Protein AF-H9MDZ6-F1 (afdb_monomer_lite)

Sequence (134 aa):
VGDDRIVKVTGIKNMGRTNTVLVRGSNQLVLDEAERSLHDALCVVRCLVNKRFLIAGGGAPEIEMSRQLGLWAKTLQGMESYCIRAFAEALEVIPYTLAENAGLNPIAIVTELRNRHANGEINTGINVRKGQIT

Foldseek 3Di:
DPVDDDDDDDDDPCPDPDDDDDDDDPDPVVVVVVVVVVVVVVVVVVVCVVPVDDAADALLQLLLLLVVLLVVLVVDDDPSSVVSNVVSVVSLVVNLVSLVVLVHDSVVQSVVSNVCVVVVVSRWHQDSVVSHID

Secondary structure (DSSP, 8-state):
-TTS--------TT-TT--------SSHHHHHHHHHHHHHHHHHHHHHHH-------TTHHHHHHHHHHHHHHHH--THHHHHHHHHHHHHTHHHHHHHHHTTS-HHHHHHHHHHHHHTT-TT--EETTTTEE-

Organism: Pinus radiata (NCBI:txid3347)

pLDDT: mean 91.96, std 6.01, range [53.91, 97.25]

Radius of gyration: 22.58 Å; chains: 1; bounding box: 48×37×65 Å

Structure (mmCIF, N/CA/C/O backbone):
data_AF-H9MDZ6-F1
#
_entry.id   AF-H9MDZ6-F1
#
loop_
_atom_site.group_PDB
_atom_site.id
_atom_site.type_symbol
_atom_site.label_atom_id
_atom_site.label_alt_id
_atom_site.label_comp_id
_atom_site.label_asym_id
_atom_site.label_entity_id
_atom_site.label_seq_id
_atom_site.pdbx_PDB_ins_code
_atom_site.Cartn_x
_atom_site.Cartn_y
_atom_site.Cartn_z
_atom_site.occupancy
_atom_site.B_iso_or_equiv
_atom_site.auth_seq_id
_atom_site.auth_comp_id
_atom_site.auth_asym_id
_atom_site.auth_atom_id
_atom_site.pdbx_PDB_model_num
ATOM 1 N N . VAL A 1 1 ? 23.048 0.906 -31.286 1.00 53.91 1 VAL A N 1
ATOM 2 C CA . VAL A 1 1 ? 22.193 1.856 -30.534 1.00 53.91 1 VAL A CA 1
ATOM 3 C C . VAL A 1 1 ? 23.097 2.442 -29.479 1.00 53.91 1 VAL A C 1
ATOM 5 O O . VAL A 1 1 ? 23.506 1.700 -28.603 1.00 53.91 1 VAL A O 1
ATOM 8 N N . GLY A 1 2 ? 23.498 3.705 -29.637 1.00 74.62 2 GLY A N 1
ATOM 9 C CA . GLY A 1 2 ? 24.843 4.093 -29.189 1.00 74.62 2 GLY A CA 1
ATOM 10 C C . GLY A 1 2 ? 25.903 3.345 -30.011 1.00 74.62 2 GLY A C 1
ATOM 11 O O . GLY A 1 2 ? 25.585 2.908 -31.126 1.00 74.62 2 GLY A O 1
ATOM 12 N N . ASP A 1 3 ? 27.088 3.134 -29.436 1.00 78.88 3 ASP A N 1
ATOM 13 C CA . ASP A 1 3 ? 28.208 2.416 -30.073 1.00 78.88 3 ASP A CA 1
ATOM 14 C C . ASP A 1 3 ? 28.017 0.886 -30.140 1.00 78.88 3 ASP A C 1
ATOM 16 O O . ASP A 1 3 ? 28.650 0.213 -30.954 1.00 78.88 3 ASP A O 1
ATOM 20 N N . ASP A 1 4 ? 27.083 0.323 -29.365 1.00 81.81 4 ASP A N 1
ATOM 21 C CA . ASP A 1 4 ? 26.841 -1.122 -29.339 1.00 81.81 4 ASP A CA 1
ATOM 22 C C . ASP A 1 4 ? 25.899 -1.607 -30.446 1.00 81.81 4 ASP A C 1
ATOM 24 O O . ASP A 1 4 ? 24.864 -1.001 -30.770 1.00 81.81 4 ASP A O 1
ATOM 28 N N . ARG A 1 5 ? 26.221 -2.773 -31.013 1.00 86.69 5 ARG A N 1
ATOM 29 C CA . ARG A 1 5 ? 25.394 -3.439 -32.026 1.00 86.69 5 ARG A CA 1
ATOM 30 C C . ARG A 1 5 ? 24.300 -4.267 -31.361 1.00 86.69 5 ARG A C 1
ATOM 32 O O . ARG A 1 5 ? 24.578 -5.192 -30.610 1.00 86.69 5 ARG A O 1
ATOM 39 N N . ILE A 1 6 ? 23.048 -3.968 -31.706 1.00 88.44 6 ILE A N 1
ATOM 40 C CA . ILE A 1 6 ? 21.871 -4.716 -31.251 1.00 88.44 6 ILE A CA 1
ATOM 41 C C . ILE A 1 6 ? 21.271 -5.443 -32.451 1.00 88.44 6 ILE A C 1
ATOM 43 O O . ILE A 1 6 ? 20.932 -4.809 -33.451 1.00 88.44 6 ILE A O 1
ATOM 47 N N . VAL A 1 7 ? 21.112 -6.763 -32.344 1.00 89.75 7 VAL A N 1
ATOM 48 C CA . VAL A 1 7 ? 20.451 -7.584 -33.366 1.00 89.75 7 VAL A CA 1
ATOM 49 C C . VAL A 1 7 ? 19.011 -7.834 -32.941 1.00 89.75 7 VAL A C 1
ATOM 51 O O . VAL A 1 7 ? 18.751 -8.459 -31.916 1.00 89.75 7 VAL A O 1
ATOM 54 N N . LYS A 1 8 ? 18.060 -7.347 -33.739 1.00 88.56 8 LYS A N 1
ATOM 55 C CA . LYS A 1 8 ? 16.631 -7.561 -33.506 1.00 88.56 8 LYS A CA 1
ATOM 56 C C . LYS A 1 8 ? 16.136 -8.702 -34.388 1.00 88.56 8 LYS A C 1
ATOM 58 O O . LYS A 1 8 ? 16.100 -8.567 -35.608 1.00 88.56 8 LYS A O 1
ATOM 63 N N . VAL A 1 9 ? 15.706 -9.799 -33.775 1.00 86.31 9 VAL A N 1
ATOM 64 C CA . VAL A 1 9 ? 15.085 -10.921 -34.489 1.00 86.31 9 VAL A CA 1
ATOM 65 C C . VAL A 1 9 ? 13.566 -10.762 -34.434 1.00 86.31 9 VAL A C 1
ATOM 67 O O . VAL A 1 9 ? 12.979 -10.713 -33.356 1.00 86.31 9 VAL A O 1
ATOM 70 N N . THR A 1 10 ? 12.921 -10.651 -35.596 1.00 84.25 10 THR A N 1
ATOM 71 C CA . THR A 1 10 ? 11.454 -10.539 -35.728 1.00 84.25 10 THR A CA 1
ATOM 72 C C . THR A 1 10 ? 10.941 -11.472 -36.824 1.00 84.25 10 THR A C 1
ATOM 74 O O . THR A 1 10 ? 11.726 -11.914 -37.657 1.00 84.25 10 THR A O 1
ATOM 77 N N . GLY A 1 11 ? 9.638 -11.780 -36.834 1.00 81.31 11 GLY A N 1
ATOM 78 C CA . GLY A 1 11 ? 9.022 -12.605 -37.888 1.00 81.31 11 GLY A CA 1
ATOM 79 C C . GLY A 1 11 ? 9.145 -14.121 -37.684 1.00 81.31 11 GLY A C 1
ATOM 80 O O . GLY A 1 11 ? 9.104 -14.883 -38.648 1.00 81.31 11 GLY A O 1
ATOM 81 N N . ILE A 1 12 ? 9.298 -14.581 -36.439 1.00 83.56 12 ILE A N 1
ATOM 82 C CA . ILE A 1 12 ? 9.382 -16.011 -36.114 1.00 83.56 12 ILE A CA 1
ATOM 83 C C . ILE A 1 12 ? 7.982 -16.637 -36.219 1.00 83.56 12 ILE A C 1
ATOM 85 O O . ILE A 1 12 ? 7.078 -16.254 -35.480 1.00 83.56 12 ILE A O 1
ATOM 89 N N . LYS A 1 13 ? 7.804 -17.624 -37.113 1.00 81.44 13 LYS A N 1
ATOM 90 C CA . LYS A 1 13 ? 6.500 -18.269 -37.386 1.00 81.44 13 LYS A CA 1
ATOM 91 C C . LYS A 1 13 ? 5.840 -18.886 -36.140 1.00 81.44 13 LYS A C 1
ATOM 93 O O . LYS A 1 13 ? 4.631 -18.786 -36.000 1.00 81.44 13 LYS A O 1
ATOM 98 N N . ASN A 1 14 ? 6.633 -19.462 -35.230 1.00 80.06 14 ASN A N 1
ATOM 99 C CA . ASN A 1 14 ? 6.175 -20.078 -33.976 1.00 80.06 14 ASN A CA 1
ATOM 100 C C . ASN A 1 14 ? 6.901 -19.464 -32.765 1.00 80.06 14 ASN A C 1
ATOM 102 O O . ASN A 1 14 ? 7.609 -20.153 -32.039 1.00 80.06 14 ASN A O 1
ATOM 106 N N . MET A 1 15 ? 6.766 -18.152 -32.563 1.00 71.00 15 MET A N 1
ATOM 107 C CA . MET A 1 15 ? 7.518 -17.391 -31.545 1.00 71.00 15 MET A CA 1
ATOM 108 C C . MET A 1 15 ? 7.160 -17.729 -30.081 1.00 71.00 15 MET A C 1
ATOM 110 O O . MET A 1 15 ? 7.789 -17.220 -29.155 1.00 71.00 15 MET A O 1
ATOM 114 N N . GLY A 1 16 ? 6.149 -18.572 -29.849 1.00 77.69 16 GLY A N 1
ATOM 115 C CA . GLY A 1 16 ? 5.625 -18.832 -28.509 1.00 77.69 16 GLY A CA 1
ATOM 116 C C . GLY A 1 16 ? 5.037 -17.565 -27.876 1.00 77.69 16 GLY A C 1
ATOM 117 O O . GLY A 1 16 ? 4.426 -16.747 -28.560 1.00 77.69 16 GLY A O 1
ATOM 118 N N . ARG A 1 17 ? 5.210 -17.406 -26.557 1.00 81.00 17 ARG A N 1
ATOM 119 C CA . ARG A 1 17 ? 4.785 -16.223 -25.781 1.00 81.00 17 ARG A CA 1
ATOM 120 C C . ARG A 1 17 ? 5.995 -15.465 -25.225 1.00 81.00 17 ARG A C 1
ATOM 122 O O . ARG A 1 17 ? 6.022 -15.130 -24.044 1.00 81.00 17 ARG A O 1
ATOM 129 N N . THR A 1 18 ? 7.008 -15.241 -26.057 1.00 83.38 18 THR A N 1
ATOM 130 C CA . THR A 1 18 ? 8.258 -14.592 -25.639 1.00 83.38 18 THR A CA 1
ATOM 131 C C . THR A 1 18 ? 8.368 -13.200 -26.244 1.00 83.38 18 THR A C 1
ATOM 133 O O . THR A 1 18 ? 8.362 -13.047 -27.462 1.00 83.38 18 THR A O 1
ATOM 136 N N . ASN A 1 19 ? 8.510 -12.195 -25.380 1.00 86.69 19 ASN A N 1
ATOM 137 C CA . ASN A 1 19 ? 8.758 -10.804 -25.746 1.00 86.69 19 ASN A CA 1
ATOM 138 C C . ASN A 1 19 ? 10.028 -10.312 -25.042 1.00 86.69 19 ASN A C 1
ATOM 140 O O . ASN A 1 19 ? 10.294 -10.699 -23.906 1.00 86.69 19 ASN A O 1
ATOM 144 N N . THR A 1 20 ? 10.784 -9.433 -25.699 1.00 89.94 20 THR A N 1
ATOM 145 C CA . THR A 1 20 ? 11.987 -8.809 -25.132 1.00 89.94 20 THR A CA 1
ATOM 146 C C . THR A 1 20 ? 11.763 -7.310 -24.989 1.00 89.94 20 THR A C 1
ATOM 148 O O . THR A 1 20 ? 11.425 -6.638 -25.965 1.00 89.94 20 THR A O 1
ATOM 151 N N . VAL A 1 21 ? 11.971 -6.783 -23.783 1.00 91.94 21 VAL A N 1
ATOM 152 C CA . VAL A 1 21 ? 11.936 -5.344 -23.494 1.00 91.94 21 VAL A CA 1
ATOM 153 C C . VAL A 1 21 ? 13.374 -4.849 -23.386 1.00 91.94 21 VAL A C 1
ATOM 155 O O . VAL A 1 21 ? 14.131 -5.327 -22.549 1.00 91.94 21 VAL A O 1
ATOM 158 N N . LEU A 1 22 ? 13.761 -3.910 -24.252 1.00 91.75 22 LEU A N 1
ATOM 159 C CA . LEU A 1 22 ? 15.085 -3.287 -24.219 1.00 91.75 22 LEU A CA 1
ATOM 160 C C . LEU A 1 22 ? 15.032 -2.009 -23.376 1.00 91.75 22 LEU A C 1
ATOM 162 O O . LEU A 1 22 ? 14.408 -1.027 -23.783 1.00 91.75 22 LEU A O 1
ATOM 166 N N . VAL A 1 23 ? 15.719 -2.016 -22.236 1.00 92.06 23 VAL A N 1
ATOM 167 C CA . VAL A 1 23 ? 15.833 -0.870 -21.325 1.00 92.06 23 VAL A CA 1
ATOM 168 C C . VAL A 1 23 ? 17.161 -0.154 -21.567 1.00 92.06 23 VAL A C 1
ATOM 170 O O . VAL A 1 23 ? 18.183 -0.787 -21.815 1.00 92.06 23 VAL A O 1
ATOM 173 N N . ARG A 1 24 ? 17.146 1.180 -21.529 1.00 90.69 24 ARG A N 1
ATOM 174 C CA . ARG A 1 24 ? 18.340 2.028 -21.640 1.00 90.69 24 ARG A CA 1
ATOM 175 C C . ARG A 1 24 ? 18.328 3.029 -20.492 1.00 90.69 24 ARG A C 1
ATOM 177 O O . ARG A 1 24 ? 17.280 3.603 -20.212 1.00 90.69 24 ARG A O 1
ATOM 184 N N . GLY A 1 25 ? 19.477 3.251 -19.870 1.00 90.38 25 GLY A N 1
ATOM 185 C CA . GLY A 1 25 ? 19.647 4.140 -18.725 1.00 90.38 25 GLY A CA 1
ATOM 186 C C . GLY A 1 25 ? 20.958 4.910 -18.833 1.00 90.38 25 GLY A C 1
ATOM 187 O O . GLY A 1 25 ? 21.825 4.558 -19.629 1.00 90.38 25 GLY A O 1
ATOM 188 N N . SER A 1 26 ? 21.086 5.985 -18.059 1.00 92.19 26 SER A N 1
ATOM 189 C CA . SER A 1 26 ? 22.287 6.832 -18.037 1.00 92.19 26 SER A CA 1
ATOM 190 C C . SER A 1 26 ? 23.465 6.191 -17.299 1.00 92.19 26 SER A C 1
ATOM 192 O O . SER A 1 26 ? 24.612 6.539 -17.562 1.00 92.19 26 SER A O 1
ATOM 194 N N . ASN A 1 27 ? 23.194 5.273 -16.372 1.00 94.88 27 ASN A N 1
ATOM 195 C CA . ASN A 1 27 ? 24.187 4.517 -15.618 1.00 94.88 27 ASN A CA 1
ATOM 196 C C . ASN A 1 27 ? 23.613 3.150 -15.199 1.00 94.88 27 ASN A C 1
ATOM 198 O O . ASN A 1 27 ? 22.415 2.897 -15.356 1.00 94.88 27 ASN A O 1
ATOM 202 N N . GLN A 1 28 ? 24.470 2.284 -14.649 1.00 94.38 28 GLN A N 1
ATOM 203 C CA . GLN A 1 28 ? 24.079 0.938 -14.221 1.00 94.38 28 GLN A CA 1
ATOM 204 C C . GLN A 1 28 ? 22.997 0.959 -13.131 1.00 94.38 28 GLN A C 1
ATOM 206 O O . GLN A 1 28 ? 22.045 0.197 -13.210 1.00 94.38 28 GLN A O 1
ATOM 211 N N . LEU A 1 29 ? 23.078 1.888 -12.173 1.00 95.94 29 LEU A N 1
ATOM 212 C CA . LEU A 1 29 ? 22.098 1.990 -11.085 1.00 95.94 29 LEU A CA 1
ATOM 213 C C . LEU A 1 29 ? 20.676 2.259 -11.603 1.00 95.94 29 LEU A C 1
ATOM 215 O O . LEU A 1 29 ? 19.716 1.669 -11.117 1.00 95.94 29 LEU A O 1
ATOM 219 N N . VAL A 1 30 ? 20.534 3.127 -12.610 1.00 96.00 30 VAL A N 1
ATOM 220 C CA . VAL A 1 30 ? 19.243 3.418 -13.253 1.00 96.00 30 VAL A CA 1
ATOM 221 C C . VAL A 1 30 ? 18.732 2.207 -14.030 1.00 96.00 30 VAL A C 1
ATOM 223 O O . VAL A 1 30 ? 17.529 1.962 -14.036 1.00 96.00 30 VAL A O 1
ATOM 226 N N . LEU A 1 31 ? 19.622 1.452 -14.681 1.00 95.56 31 LEU A N 1
ATOM 227 C CA . LEU A 1 31 ? 19.251 0.216 -15.373 1.00 95.56 31 LEU A CA 1
ATOM 228 C C . LEU A 1 31 ? 18.739 -0.842 -14.389 1.00 95.56 31 LEU A C 1
ATOM 230 O O . LEU A 1 31 ? 17.653 -1.375 -14.604 1.00 95.56 31 LEU A O 1
ATOM 234 N N . ASP A 1 32 ? 19.459 -1.071 -13.291 1.00 96.06 32 ASP A N 1
ATOM 235 C CA . ASP A 1 32 ? 19.086 -2.045 -12.259 1.00 96.06 32 ASP A CA 1
ATOM 236 C C . ASP A 1 32 ? 17.763 -1.661 -11.567 1.00 96.06 32 ASP A C 1
ATOM 238 O O . ASP A 1 32 ? 16.958 -2.516 -11.193 1.00 96.06 32 ASP A O 1
ATOM 242 N N . GLU A 1 33 ? 17.508 -0.364 -11.375 1.00 96.62 33 GLU A N 1
ATOM 243 C CA . GLU A 1 33 ? 16.235 0.132 -10.838 1.00 96.62 33 GLU A CA 1
ATOM 244 C C . GLU A 1 33 ? 15.082 -0.007 -11.839 1.00 96.62 33 GLU A C 1
ATOM 246 O O . GLU A 1 33 ? 13.977 -0.411 -11.472 1.00 96.62 33 GLU A O 1
ATOM 251 N N . ALA A 1 34 ? 15.333 0.275 -13.118 1.00 96.50 34 ALA A N 1
ATOM 252 C CA . ALA A 1 34 ? 14.333 0.124 -14.166 1.00 96.50 34 ALA A CA 1
ATOM 253 C C . ALA A 1 34 ? 13.956 -1.348 -14.396 1.00 96.50 34 ALA A C 1
ATOM 255 O O . ALA A 1 34 ? 12.780 -1.646 -14.607 1.00 96.50 34 ALA A O 1
ATOM 256 N N . GLU A 1 35 ? 14.920 -2.272 -14.324 1.00 95.25 35 GLU A N 1
ATOM 257 C CA . GLU A 1 35 ? 14.659 -3.713 -14.394 1.00 95.25 35 GLU A CA 1
ATOM 258 C C . GLU A 1 35 ? 13.757 -4.168 -13.241 1.00 95.25 35 GLU A C 1
ATOM 260 O O . GLU A 1 35 ? 12.718 -4.787 -13.487 1.00 95.25 35 GLU A O 1
ATOM 265 N N . ARG A 1 36 ? 14.103 -3.802 -11.997 1.00 96.75 36 ARG A N 1
ATOM 266 C CA . ARG A 1 36 ? 13.294 -4.116 -10.807 1.00 96.75 36 ARG A CA 1
ATOM 267 C C . ARG A 1 36 ? 11.881 -3.540 -10.913 1.00 96.75 36 ARG A C 1
ATOM 269 O O . ARG A 1 36 ? 10.908 -4.277 -10.777 1.00 96.75 36 ARG A O 1
ATOM 276 N N . SER A 1 37 ? 11.761 -2.266 -11.284 1.00 97.25 37 SER A N 1
ATOM 277 C CA . SER A 1 37 ? 10.468 -1.598 -11.483 1.00 97.25 37 SER A CA 1
ATOM 278 C C . SER A 1 37 ? 9.597 -2.282 -12.547 1.00 97.25 37 SER A C 1
ATOM 280 O O . SER A 1 37 ? 8.385 -2.431 -12.368 1.00 97.25 37 SER A O 1
ATOM 282 N N . LEU A 1 38 ? 10.191 -2.714 -13.667 1.00 96.38 38 LEU A N 1
ATOM 283 C CA . LEU A 1 38 ? 9.470 -3.443 -14.717 1.00 96.38 38 LEU A CA 1
ATOM 284 C C . LEU A 1 38 ? 9.018 -4.821 -14.240 1.00 96.38 38 LEU A C 1
ATOM 286 O O . LEU A 1 38 ? 7.896 -5.233 -14.546 1.00 96.38 38 LEU A O 1
ATOM 290 N N . HIS A 1 39 ? 9.869 -5.526 -13.496 1.00 95.81 39 HIS A N 1
ATOM 291 C CA . HIS A 1 39 ? 9.526 -6.816 -12.916 1.00 95.81 39 HIS A CA 1
ATOM 292 C C . HIS A 1 39 ? 8.315 -6.702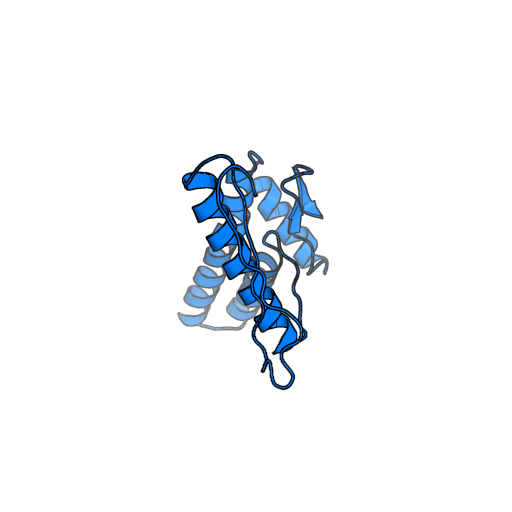 -11.978 1.00 95.81 39 HIS A C 1
ATOM 294 O O . HIS A 1 39 ? 7.334 -7.429 -12.153 1.00 95.81 39 HIS A O 1
ATOM 300 N N . ASP A 1 40 ? 8.332 -5.738 -11.057 1.00 96.94 40 ASP A N 1
ATOM 301 C CA . ASP A 1 40 ? 7.239 -5.506 -10.109 1.00 96.94 40 ASP A CA 1
ATOM 302 C C . ASP A 1 40 ? 5.933 -5.133 -10.823 1.00 96.94 40 ASP A C 1
ATOM 304 O O . ASP A 1 40 ? 4.869 -5.690 -10.528 1.00 96.94 40 ASP A O 1
ATOM 308 N N . ALA A 1 41 ? 6.002 -4.261 -11.834 1.00 96.19 41 ALA A N 1
ATOM 309 C CA . ALA A 1 41 ? 4.841 -3.891 -12.641 1.00 96.19 41 ALA A CA 1
ATOM 310 C C . ALA A 1 41 ? 4.217 -5.107 -13.350 1.00 96.19 41 ALA A C 1
ATOM 312 O O . ALA A 1 41 ? 2.993 -5.275 -13.348 1.00 96.19 41 ALA A O 1
ATOM 313 N N . LEU A 1 42 ? 5.040 -5.992 -13.922 1.00 95.12 42 LEU A N 1
ATOM 314 C CA . LEU A 1 42 ? 4.566 -7.222 -14.560 1.00 95.12 42 LEU A CA 1
ATOM 315 C C . LEU A 1 42 ? 3.941 -8.189 -13.546 1.00 95.12 42 LEU A C 1
ATOM 317 O O . LEU A 1 42 ? 2.928 -8.822 -13.857 1.00 95.12 42 LEU A O 1
ATOM 321 N N . CYS A 1 43 ? 4.489 -8.276 -12.333 1.00 95.44 43 CYS A N 1
ATOM 322 C CA . CYS A 1 43 ? 3.908 -9.054 -11.242 1.00 95.44 43 CYS A CA 1
ATOM 323 C C . CYS A 1 43 ? 2.509 -8.543 -10.857 1.00 95.44 43 CYS A C 1
ATOM 325 O O . CYS A 1 43 ? 1.577 -9.345 -10.754 1.00 95.44 43 CYS A O 1
ATOM 327 N N . VAL A 1 44 ? 2.315 -7.225 -10.746 1.00 95.06 44 VAL A N 1
ATOM 328 C CA . VAL A 1 44 ? 0.994 -6.625 -10.472 1.00 95.06 44 VAL A CA 1
ATOM 329 C C . VAL A 1 44 ? 0.005 -6.902 -11.608 1.00 95.06 44 VAL A C 1
ATOM 331 O O . VAL A 1 44 ? -1.122 -7.340 -11.360 1.00 95.06 44 VAL A O 1
ATOM 334 N N . VAL A 1 45 ? 0.418 -6.716 -12.866 1.00 94.50 45 VAL A N 1
ATOM 335 C CA . VAL A 1 45 ? -0.439 -7.000 -14.031 1.00 94.50 45 VAL A CA 1
ATOM 336 C C . VAL A 1 45 ? -0.832 -8.478 -14.072 1.00 94.50 45 VAL A C 1
ATOM 338 O O . VAL A 1 45 ? -1.996 -8.800 -14.313 1.00 94.50 45 VAL A O 1
ATOM 341 N N . ARG A 1 46 ? 0.099 -9.391 -13.775 1.00 94.56 46 ARG A N 1
ATOM 342 C CA . ARG A 1 46 ? -0.186 -10.828 -13.676 1.00 94.56 46 ARG A CA 1
ATOM 343 C C . ARG A 1 46 ? -1.251 -11.121 -12.616 1.00 94.56 46 ARG A C 1
ATOM 345 O O . ARG A 1 46 ? -2.156 -11.911 -12.885 1.00 94.56 46 ARG A O 1
ATOM 352 N N . CYS A 1 47 ? -1.179 -10.484 -11.445 1.00 94.06 47 CYS A N 1
ATOM 353 C CA . CYS A 1 47 ? -2.201 -10.620 -10.405 1.00 94.06 4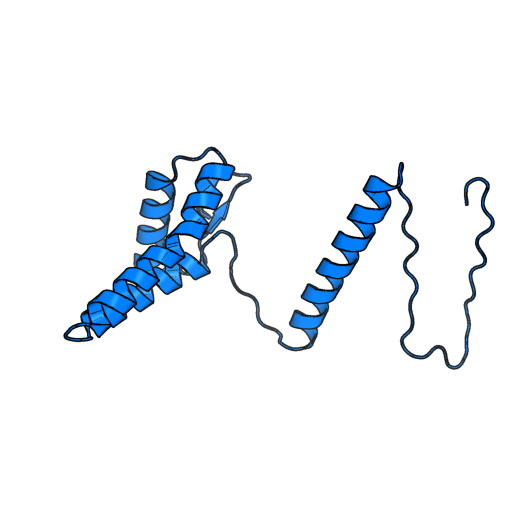7 CYS A CA 1
ATOM 354 C C . CYS A 1 47 ? -3.588 -10.189 -10.907 1.00 94.06 47 CYS A C 1
ATOM 356 O O . CYS A 1 47 ? -4.557 -10.914 -10.685 1.00 94.06 47 CYS A O 1
ATOM 358 N N . LEU A 1 48 ? -3.678 -9.085 -11.656 1.00 94.25 48 LEU A N 1
ATOM 359 C CA . LEU A 1 48 ? -4.940 -8.587 -12.225 1.00 94.25 48 LEU A CA 1
ATOM 360 C C . LEU A 1 48 ? -5.510 -9.476 -13.333 1.00 94.25 48 LEU A C 1
ATOM 362 O O . LEU A 1 48 ? -6.727 -9.644 -13.437 1.00 94.25 48 LEU A O 1
ATOM 366 N N . VAL A 1 49 ? -4.641 -10.061 -14.160 1.00 94.25 49 VAL A N 1
ATOM 367 C CA . VAL A 1 49 ? -5.049 -11.025 -15.191 1.00 94.25 49 VAL A CA 1
ATOM 368 C C . VAL A 1 49 ? -5.624 -12.288 -14.547 1.00 94.25 49 VAL A C 1
ATOM 370 O O . VAL A 1 49 ? -6.631 -12.806 -15.029 1.00 94.25 49 VAL A O 1
ATOM 373 N N . ASN A 1 50 ? -5.026 -12.752 -13.445 1.00 94.00 50 ASN A N 1
ATOM 374 C CA . ASN A 1 50 ? -5.500 -13.921 -12.703 1.00 94.00 50 ASN A CA 1
ATOM 375 C C . ASN A 1 50 ? -6.798 -13.644 -11.931 1.00 94.00 50 ASN A C 1
ATOM 377 O O . ASN A 1 50 ? -7.712 -14.467 -11.948 1.00 94.00 50 ASN A O 1
ATOM 381 N N . LYS A 1 51 ? -6.889 -12.497 -11.247 1.00 94.31 51 LYS A N 1
ATOM 382 C CA . LYS A 1 51 ? -8.065 -12.083 -10.476 1.00 94.31 51 LYS A CA 1
ATOM 383 C C . LYS A 1 51 ? -8.378 -10.615 -10.749 1.00 94.31 51 LYS A C 1
ATOM 385 O O . LYS A 1 51 ? -7.643 -9.720 -10.343 1.00 94.31 51 LYS A O 1
ATOM 390 N N . ARG A 1 52 ? -9.525 -10.369 -11.383 1.00 93.06 52 ARG A N 1
ATOM 391 C CA . ARG A 1 52 ? -10.001 -9.026 -11.752 1.00 93.06 52 ARG A CA 1
ATOM 392 C C . ARG A 1 52 ? -10.645 -8.314 -10.562 1.00 93.06 52 ARG A C 1
ATOM 394 O O . ARG A 1 52 ? -11.860 -8.148 -10.520 1.00 93.06 52 ARG A O 1
ATOM 401 N N . PHE A 1 53 ? -9.837 -7.943 -9.575 1.00 92.38 53 PHE A N 1
ATOM 402 C CA . PHE A 1 53 ? -10.282 -7.212 -8.392 1.00 92.38 53 PHE A CA 1
ATOM 403 C C . PHE A 1 53 ? -9.261 -6.139 -8.011 1.00 92.38 53 PHE A C 1
ATOM 405 O O . PHE A 1 53 ? -8.058 -6.356 -8.143 1.00 92.38 53 PHE A O 1
ATOM 412 N N . LEU A 1 54 ? -9.750 -4.992 -7.546 1.00 92.00 54 LEU A N 1
ATOM 413 C CA . LEU A 1 54 ? -8.953 -3.841 -7.130 1.00 92.00 54 LEU A CA 1
ATOM 414 C C . LEU A 1 54 ? -9.487 -3.325 -5.795 1.00 92.00 54 LEU A C 1
ATOM 416 O O . LEU A 1 54 ? -10.688 -3.390 -5.543 1.00 92.00 54 LEU A O 1
ATOM 420 N N . ILE A 1 55 ? -8.586 -2.799 -4.973 1.00 93.12 55 ILE A N 1
ATOM 421 C CA . ILE A 1 55 ? -8.903 -2.130 -3.709 1.00 93.12 55 ILE A CA 1
ATOM 422 C C . ILE A 1 55 ? -8.328 -0.717 -3.723 1.00 93.12 55 ILE A C 1
ATOM 424 O O . ILE A 1 55 ? -7.394 -0.431 -4.478 1.00 93.12 55 ILE A O 1
ATOM 428 N N . ALA A 1 56 ? -8.885 0.157 -2.888 1.00 93.88 56 ALA A N 1
ATOM 429 C CA . ALA A 1 56 ? -8.295 1.462 -2.627 1.00 93.88 56 ALA A CA 1
ATOM 430 C C . ALA A 1 56 ? -6.914 1.312 -1.960 1.00 93.88 56 ALA A C 1
ATOM 432 O O . ALA A 1 56 ? -6.656 0.340 -1.252 1.00 93.88 56 ALA A O 1
ATOM 433 N N . GLY A 1 57 ? -6.021 2.268 -2.220 1.00 93.56 57 GLY A N 1
ATOM 434 C CA . GLY A 1 57 ? -4.699 2.348 -1.594 1.00 93.56 57 GLY A CA 1
ATOM 435 C C . GLY A 1 57 ? -4.651 3.397 -0.481 1.00 93.56 57 GLY A C 1
ATOM 436 O O . GLY A 1 57 ? -5.676 3.822 0.042 1.00 93.56 57 GLY A O 1
ATOM 437 N N . GLY A 1 58 ? -3.445 3.852 -0.133 1.00 93.19 58 GLY A N 1
ATOM 438 C CA . GLY A 1 58 ? -3.262 4.984 0.785 1.00 93.19 58 GLY A CA 1
ATOM 439 C C . GLY A 1 58 ? -3.695 4.714 2.229 1.00 93.19 58 GLY A C 1
ATOM 440 O O . GLY A 1 58 ? -4.075 5.652 2.921 1.00 93.19 58 GLY A O 1
ATOM 441 N N . GLY A 1 59 ? -3.675 3.463 2.690 1.00 94.44 59 GLY A N 1
ATOM 442 C CA . GLY A 1 59 ? -4.084 3.115 4.054 1.00 94.44 59 GLY A CA 1
ATOM 443 C C . GLY A 1 59 ? -5.589 2.874 4.237 1.00 94.44 59 GLY A C 1
ATOM 444 O O . GLY A 1 59 ? -6.011 2.539 5.340 1.00 94.44 59 GLY A O 1
ATOM 445 N N . ALA A 1 60 ? -6.404 3.042 3.185 1.00 95.38 60 ALA A N 1
ATOM 446 C CA . ALA A 1 60 ? -7.846 2.791 3.234 1.00 95.38 60 ALA A CA 1
ATOM 447 C C . ALA A 1 60 ? -8.204 1.356 3.690 1.00 95.38 60 ALA A C 1
ATOM 449 O O . ALA A 1 60 ? -9.022 1.212 4.605 1.00 95.38 60 ALA A O 1
ATOM 450 N N . PRO A 1 61 ? -7.612 0.279 3.125 1.00 95.75 61 PRO A N 1
ATOM 451 C CA . PRO A 1 61 ? -7.982 -1.074 3.530 1.00 95.75 61 PRO A CA 1
ATOM 452 C C . PRO A 1 61 ? -7.544 -1.385 4.965 1.00 95.75 61 PRO A C 1
ATOM 454 O O . PRO A 1 61 ? -8.268 -2.077 5.677 1.00 95.75 61 PRO A O 1
ATOM 457 N N . GLU A 1 62 ? -6.412 -0.848 5.423 1.00 96.00 62 GLU A N 1
ATOM 458 C CA . GLU A 1 62 ? -5.929 -1.017 6.794 1.00 96.00 62 GLU A CA 1
ATOM 459 C C . GLU A 1 62 ? -6.855 -0.352 7.821 1.00 96.00 62 GLU A C 1
ATOM 461 O O . GLU A 1 62 ? -7.181 -0.971 8.836 1.00 96.00 62 GLU A O 1
ATOM 466 N N . ILE A 1 63 ? -7.333 0.869 7.545 1.00 95.38 63 ILE A N 1
ATOM 467 C CA . ILE A 1 63 ? -8.290 1.571 8.415 1.00 95.38 63 ILE A CA 1
ATOM 468 C C . ILE A 1 63 ? -9.640 0.854 8.440 1.00 95.38 63 ILE A C 1
ATOM 470 O O . ILE A 1 63 ? -10.207 0.658 9.518 1.00 95.38 63 ILE A O 1
ATOM 474 N N . GLU A 1 64 ? -10.152 0.422 7.284 1.00 95.88 64 GLU A N 1
ATOM 475 C CA . GLU A 1 64 ? -11.425 -0.301 7.242 1.00 95.88 64 GLU A CA 1
ATOM 476 C C . GLU A 1 64 ? -11.332 -1.643 7.975 1.00 95.88 64 GLU A C 1
ATOM 478 O O . GLU A 1 64 ? -12.229 -1.993 8.743 1.00 95.88 64 GLU A O 1
ATOM 483 N N . MET A 1 65 ? -10.225 -2.372 7.810 1.00 95.62 65 MET A N 1
ATOM 484 C CA . MET A 1 65 ? -9.976 -3.610 8.548 1.00 95.62 65 MET A CA 1
ATOM 485 C C . MET A 1 65 ? -9.855 -3.364 10.054 1.00 95.62 65 MET A C 1
ATOM 487 O O . MET A 1 65 ? -10.504 -4.076 10.819 1.00 95.62 65 MET A O 1
ATOM 491 N N . SER A 1 66 ? -9.098 -2.348 10.489 1.00 96.31 66 SER A N 1
ATOM 492 C CA . SER A 1 66 ? -9.019 -1.957 11.907 1.00 96.31 66 SER A CA 1
ATOM 493 C C . SER A 1 66 ? -10.417 -1.701 12.478 1.00 96.31 66 SER A C 1
ATOM 495 O O . SER A 1 66 ? -10.797 -2.255 13.512 1.00 96.31 66 SER A O 1
ATOM 497 N N . ARG A 1 67 ? -11.251 -0.943 11.756 1.00 94.69 67 ARG A N 1
ATOM 498 C CA . ARG A 1 67 ? -12.618 -0.624 12.180 1.00 94.69 67 ARG A CA 1
ATOM 499 C C . ARG A 1 67 ? -13.489 -1.873 12.315 1.00 94.69 67 ARG A C 1
ATOM 501 O O . ARG A 1 67 ? -14.138 -2.058 13.346 1.00 94.69 67 ARG A O 1
ATOM 508 N N . GLN A 1 68 ? -13.513 -2.729 11.295 1.00 96.00 68 GLN A N 1
ATOM 509 C CA . GLN A 1 68 ? -14.331 -3.946 11.278 1.00 96.00 68 GLN A CA 1
ATOM 510 C C . GLN A 1 68 ? -13.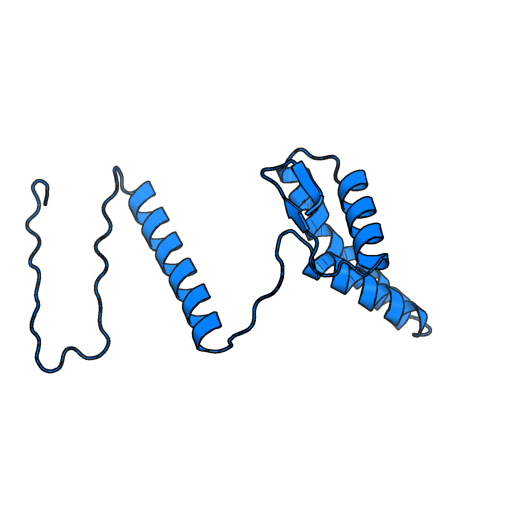890 -4.940 12.356 1.00 96.00 68 GLN A C 1
ATOM 512 O O . GLN A 1 68 ? -14.725 -5.470 13.091 1.00 96.00 68 GLN A O 1
ATOM 517 N N . LEU A 1 69 ? -12.581 -5.139 12.518 1.00 96.50 69 LEU A N 1
ATOM 518 C CA . LEU A 1 69 ? -12.025 -5.993 13.565 1.00 96.50 69 LEU A CA 1
ATOM 519 C C . LEU A 1 69 ? -12.286 -5.418 14.958 1.00 96.50 69 LEU A C 1
ATOM 521 O O . LEU A 1 69 ? -12.633 -6.165 15.867 1.00 96.50 69 LEU A O 1
ATOM 525 N N . GLY A 1 70 ? -12.219 -4.097 15.125 1.00 95.25 70 GLY A N 1
ATOM 526 C CA . GLY A 1 70 ? -12.579 -3.423 16.370 1.00 95.25 70 GLY A CA 1
ATOM 527 C C . GLY A 1 70 ? -14.060 -3.574 16.733 1.00 95.25 70 GLY A C 1
ATOM 528 O O . GLY A 1 70 ? -14.396 -3.709 17.910 1.00 95.25 70 GLY A O 1
ATOM 529 N N . LEU A 1 71 ? -14.963 -3.592 15.745 1.00 95.06 71 LEU A N 1
ATOM 530 C CA . LEU A 1 71 ? -16.379 -3.904 15.965 1.00 95.06 71 LEU A CA 1
ATOM 531 C C . LEU A 1 71 ? -16.580 -5.375 16.325 1.00 95.06 71 LEU A C 1
ATOM 533 O O . LEU A 1 71 ? -17.304 -5.676 17.273 1.00 95.06 71 LEU A O 1
ATOM 537 N N . TRP A 1 72 ? -15.906 -6.281 15.620 1.00 96.38 72 TRP A N 1
ATOM 538 C CA . TRP A 1 72 ? -15.982 -7.710 15.897 1.00 96.38 72 TRP A CA 1
ATOM 539 C C . TRP A 1 72 ? -15.433 -8.052 17.288 1.00 96.38 72 TRP A C 1
ATOM 541 O O . TRP A 1 72 ? -16.084 -8.777 18.040 1.00 96.38 72 TRP A O 1
ATOM 551 N N . ALA A 1 73 ? -14.324 -7.435 17.701 1.00 96.31 73 ALA A N 1
ATOM 552 C CA . ALA A 1 73 ? -13.738 -7.600 19.030 1.00 96.31 73 ALA A CA 1
ATOM 553 C C . ALA A 1 73 ? -14.731 -7.303 20.165 1.00 96.31 73 ALA A C 1
ATOM 555 O O . ALA A 1 73 ? -14.679 -7.962 21.201 1.00 96.31 73 ALA A O 1
ATOM 556 N N . LYS A 1 74 ? -15.664 -6.356 19.980 1.00 94.56 74 LYS A N 1
ATOM 557 C CA . LYS A 1 74 ? -16.702 -6.028 20.979 1.00 94.56 74 LYS A CA 1
ATOM 558 C C . LYS A 1 74 ? -17.750 -7.128 21.150 1.00 94.56 74 LYS A C 1
ATOM 560 O O . LYS A 1 74 ? -18.424 -7.159 22.173 1.00 94.56 74 LYS A O 1
ATOM 565 N N . THR A 1 75 ? -17.914 -7.994 20.151 1.00 96.31 75 THR A N 1
ATOM 566 C CA . THR A 1 75 ? -18.855 -9.126 20.203 1.00 96.31 75 THR A CA 1
ATOM 567 C C . THR A 1 75 ? -18.260 -10.351 20.895 1.00 96.31 75 THR A C 1
ATOM 569 O O . THR A 1 75 ? -19.000 -11.205 21.377 1.00 96.31 75 THR A O 1
ATOM 572 N N . LEU A 1 76 ? -16.929 -10.421 20.967 1.00 94.62 76 LEU A N 1
ATOM 573 C CA . LEU A 1 76 ? -16.188 -11.508 21.595 1.00 94.62 76 LEU A CA 1
ATOM 574 C C . LEU A 1 76 ? -16.053 -11.277 23.104 1.00 94.62 76 LEU A C 1
ATOM 576 O O . LEU A 1 76 ? -16.058 -10.142 23.583 1.00 94.62 76 LEU A O 1
ATOM 580 N N . GLN A 1 77 ? -15.889 -12.361 23.858 1.00 92.56 77 GLN A N 1
ATOM 581 C CA . GLN A 1 77 ? -15.696 -12.318 25.307 1.00 92.56 77 GLN A CA 1
ATOM 582 C C . GLN A 1 77 ? -14.333 -12.894 25.697 1.00 92.56 77 GLN A C 1
ATOM 584 O O . GLN A 1 77 ? -13.769 -13.740 25.008 1.00 92.56 77 GLN A O 1
ATOM 589 N N . GLY A 1 78 ? -13.801 -12.436 26.829 1.00 93.50 78 GLY A N 1
ATOM 590 C CA . GLY A 1 78 ? -12.536 -12.933 27.364 1.00 93.50 78 GLY A CA 1
ATOM 591 C C . GLY A 1 78 ? -11.310 -12.468 26.573 1.00 93.50 78 GLY A C 1
ATOM 592 O O . GLY A 1 78 ? -11.254 -11.344 26.074 1.00 93.50 78 GLY A O 1
ATOM 593 N N . MET A 1 79 ? -10.296 -13.333 26.507 1.00 94.62 79 MET A N 1
ATOM 594 C CA . MET A 1 79 ? -8.971 -13.006 25.967 1.00 94.62 79 MET A CA 1
ATOM 595 C C . MET A 1 79 ? -8.995 -12.695 24.464 1.00 94.62 79 MET A C 1
ATOM 597 O O . MET A 1 79 ? -8.274 -11.809 24.009 1.00 94.62 79 MET A O 1
ATOM 601 N N . GLU A 1 80 ? -9.859 -13.366 23.702 1.00 94.44 80 GLU A N 1
ATOM 602 C CA . GLU A 1 80 ? -9.954 -13.200 22.248 1.00 94.44 80 GLU A CA 1
ATOM 603 C C . GLU A 1 80 ? -10.299 -11.760 21.855 1.00 94.44 80 GLU A C 1
ATOM 605 O O . GLU A 1 80 ? -9.678 -11.199 20.954 1.00 94.44 80 GLU A O 1
ATOM 610 N N . SER A 1 81 ? -11.217 -11.120 22.589 1.00 95.44 81 SER A N 1
ATOM 611 C CA . SER A 1 81 ? -11.577 -9.710 22.385 1.00 95.44 81 SER A CA 1
ATOM 612 C C . SER A 1 81 ? -10.355 -8.791 22.473 1.00 95.44 81 SER A C 1
ATOM 614 O O . SER A 1 81 ? -10.162 -7.909 21.633 1.00 95.44 81 SER A O 1
ATOM 616 N N . TYR A 1 82 ? -9.486 -9.029 23.460 1.00 95.50 82 TYR A N 1
ATOM 617 C CA . TYR A 1 82 ? -8.273 -8.241 23.648 1.00 95.50 82 TYR A CA 1
ATOM 618 C C . TYR A 1 82 ? -7.281 -8.447 22.499 1.00 95.50 82 TYR A C 1
ATOM 620 O O . TYR A 1 82 ? -6.755 -7.472 21.965 1.00 95.50 82 TYR A O 1
ATOM 628 N N . CYS A 1 83 ? -7.071 -9.698 22.082 1.00 96.75 83 CYS A N 1
ATOM 629 C CA . CYS A 1 83 ? -6.168 -10.033 20.983 1.00 96.75 83 CYS A CA 1
ATOM 630 C C . CYS A 1 83 ? -6.623 -9.421 19.651 1.00 96.75 83 CYS A C 1
ATOM 632 O O . CYS A 1 83 ? -5.813 -8.809 18.957 1.00 96.75 83 CYS A O 1
ATOM 634 N N . ILE A 1 84 ? -7.912 -9.536 19.307 1.00 96.94 84 ILE A N 1
ATOM 635 C CA . ILE A 1 84 ? -8.445 -8.967 18.059 1.00 96.94 84 ILE A CA 1
ATOM 636 C C . ILE A 1 84 ? -8.368 -7.441 18.077 1.00 96.94 84 ILE A C 1
ATOM 638 O O . ILE A 1 84 ? -7.990 -6.841 17.073 1.00 96.94 84 ILE A O 1
ATOM 642 N N . ARG A 1 85 ? -8.663 -6.800 19.215 1.00 95.56 85 ARG A N 1
ATOM 643 C 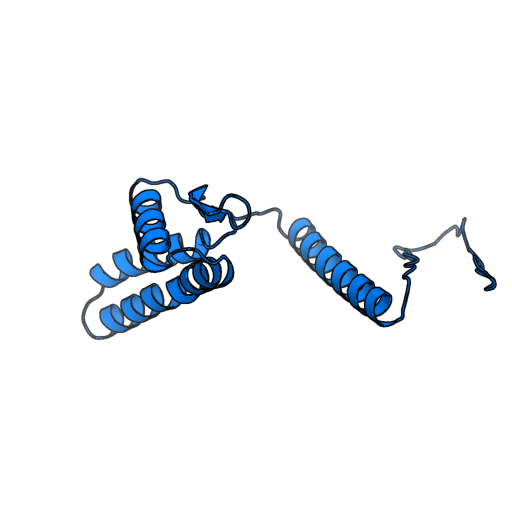CA . ARG A 1 85 ? -8.515 -5.346 19.345 1.00 95.56 85 ARG A CA 1
ATOM 644 C C . ARG A 1 85 ? -7.065 -4.898 19.155 1.00 95.56 85 ARG A C 1
ATOM 646 O O . ARG A 1 85 ? -6.829 -3.962 18.402 1.00 95.56 85 ARG A O 1
ATOM 653 N N . ALA A 1 86 ? -6.107 -5.580 19.780 1.00 96.25 86 ALA A N 1
ATOM 654 C CA . ALA A 1 86 ? -4.691 -5.257 19.616 1.00 96.25 86 ALA A CA 1
ATOM 655 C C . ALA A 1 86 ? -4.230 -5.428 18.157 1.00 96.25 86 ALA A C 1
ATOM 657 O O . ALA A 1 86 ? -3.473 -4.610 17.641 1.00 96.25 86 ALA A O 1
ATOM 658 N N . PHE A 1 87 ? -4.722 -6.461 17.466 1.00 96.81 87 PHE A N 1
ATOM 659 C CA . PHE A 1 87 ? -4.437 -6.655 16.045 1.00 96.81 87 PHE A CA 1
ATOM 660 C C . PHE A 1 87 ? -5.059 -5.554 15.171 1.00 96.81 87 PHE A C 1
ATOM 662 O O . PHE A 1 87 ? -4.408 -5.070 14.250 1.00 96.81 87 PHE A O 1
ATOM 669 N N . ALA A 1 88 ? -6.288 -5.125 15.474 1.00 96.12 88 ALA A N 1
ATOM 670 C CA . ALA A 1 88 ? -6.934 -4.009 14.789 1.00 96.12 88 ALA A CA 1
ATOM 671 C C . ALA A 1 88 ? -6.112 -2.716 14.917 1.00 96.12 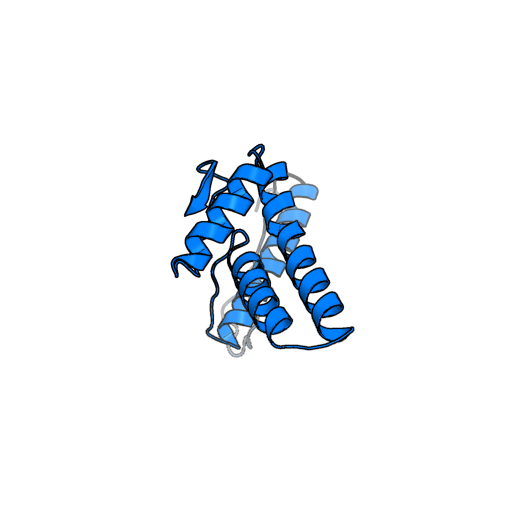88 ALA A C 1
ATOM 673 O O . ALA A 1 88 ? -5.805 -2.080 13.913 1.00 96.12 88 ALA A O 1
ATOM 674 N N . GLU A 1 89 ? -5.680 -2.381 16.135 1.00 94.44 89 GLU A N 1
ATOM 675 C CA . GLU A 1 89 ? -4.825 -1.219 16.402 1.00 94.44 89 GLU A CA 1
ATOM 676 C C . GLU A 1 89 ? -3.479 -1.315 15.666 1.00 94.44 89 GLU A C 1
ATOM 678 O O . GLU A 1 89 ? -2.997 -0.320 15.126 1.00 94.44 89 GLU A O 1
ATOM 683 N N . ALA A 1 90 ? -2.898 -2.515 15.566 1.00 96.75 90 ALA A N 1
ATOM 684 C CA . ALA A 1 90 ? -1.640 -2.729 14.856 1.00 96.75 90 ALA A CA 1
ATOM 685 C C . ALA A 1 90 ? -1.731 -2.437 13.349 1.00 96.75 90 ALA A C 1
ATOM 687 O O . ALA A 1 90 ? -0.743 -1.997 12.765 1.00 96.75 90 ALA A O 1
ATOM 688 N N . LEU A 1 91 ? -2.892 -2.628 12.709 1.00 96.06 91 LEU A N 1
ATOM 689 C CA . LEU A 1 91 ? -3.067 -2.306 11.284 1.00 96.06 91 LEU A CA 1
ATOM 690 C C . LEU A 1 91 ? -2.912 -0.809 11.000 1.00 96.06 91 LEU A C 1
ATOM 692 O O . LEU A 1 91 ? -2.508 -0.418 9.906 1.00 96.06 91 LEU A O 1
ATOM 696 N N . GLU A 1 92 ? -3.173 0.040 11.991 1.00 94.69 92 GLU A N 1
ATOM 697 C CA . GLU A 1 92 ? -3.089 1.490 11.831 1.00 94.69 92 GLU A CA 1
ATOM 698 C C . GLU A 1 92 ? -1.661 2.028 11.804 1.00 94.69 92 GLU A C 1
ATOM 700 O O . GLU A 1 92 ? -1.455 3.192 11.456 1.00 94.69 92 GLU A O 1
ATOM 705 N N . VAL A 1 93 ? -0.662 1.186 12.089 1.00 96.19 93 VAL A N 1
ATOM 706 C CA . VAL A 1 93 ? 0.745 1.567 11.934 1.00 96.19 93 VAL A CA 1
ATOM 707 C C . VAL A 1 93 ? 1.046 1.989 10.494 1.00 96.19 93 VAL A C 1
ATOM 709 O O . VAL A 1 93 ? 1.773 2.948 10.273 1.00 96.19 93 VAL A O 1
ATOM 712 N N . ILE A 1 94 ? 0.424 1.340 9.505 1.00 95.56 94 ILE A N 1
ATOM 713 C CA . ILE A 1 94 ? 0.652 1.610 8.081 1.00 95.56 94 ILE A CA 1
ATOM 714 C C . ILE A 1 94 ? 0.206 3.033 7.695 1.00 95.56 94 ILE A C 1
ATOM 716 O O . ILE A 1 94 ? 1.046 3.797 7.212 1.00 95.56 94 ILE A O 1
ATOM 720 N N . PRO A 1 95 ? -1.061 3.452 7.904 1.00 94.69 95 PRO A N 1
ATOM 721 C CA . PRO A 1 95 ? -1.479 4.823 7.616 1.00 94.69 95 PRO A CA 1
ATOM 722 C C . PRO A 1 95 ? -0.751 5.857 8.486 1.00 94.69 95 PRO A C 1
ATOM 724 O O . PRO A 1 95 ? -0.481 6.957 8.003 1.00 94.69 95 PRO A O 1
ATOM 727 N N . TYR A 1 96 ? -0.372 5.515 9.723 1.00 95.19 96 TYR A N 1
ATOM 728 C CA . TYR A 1 96 ? 0.425 6.401 10.575 1.00 95.19 96 TYR A CA 1
ATOM 729 C C . TYR A 1 96 ? 1.803 6.678 9.961 1.00 95.19 96 TYR A C 1
ATOM 731 O O . TYR A 1 96 ? 2.170 7.834 9.750 1.00 95.19 96 TYR A O 1
ATOM 739 N N . THR A 1 97 ? 2.534 5.625 9.591 1.00 95.31 97 THR A N 1
ATOM 740 C CA . THR A 1 97 ? 3.851 5.729 8.955 1.00 95.31 97 THR A CA 1
ATOM 741 C C . THR A 1 97 ? 3.769 6.398 7.582 1.00 95.31 97 THR A C 1
ATOM 743 O O . THR A 1 97 ? 4.654 7.169 7.217 1.00 95.31 97 THR A O 1
ATOM 746 N N . LEU A 1 98 ? 2.699 6.167 6.812 1.00 94.00 98 LEU A N 1
ATOM 747 C CA . LEU A 1 98 ? 2.470 6.882 5.552 1.00 94.00 98 LEU A CA 1
ATOM 748 C C . LEU A 1 98 ? 2.292 8.390 5.770 1.00 94.00 98 LEU A C 1
ATOM 750 O O . LEU A 1 98 ? 2.865 9.178 5.019 1.00 94.00 98 LEU A O 1
ATOM 754 N N . ALA A 1 99 ? 1.523 8.797 6.784 1.00 93.75 99 ALA A N 1
ATOM 755 C CA . ALA A 1 99 ? 1.337 10.205 7.123 1.00 93.75 99 ALA A CA 1
ATOM 756 C C . ALA A 1 99 ? 2.641 10.853 7.617 1.00 93.75 99 ALA A C 1
ATOM 758 O O . ALA A 1 99 ? 2.964 11.963 7.197 1.00 93.75 99 ALA A O 1
ATOM 759 N N . GLU A 1 100 ? 3.410 10.145 8.445 1.00 94.00 100 GLU A N 1
ATOM 760 C CA . GLU A 1 100 ? 4.709 10.597 8.952 1.00 94.00 100 GLU A CA 1
ATOM 761 C C . GLU A 1 100 ? 5.722 10.798 7.817 1.00 94.00 100 GLU A C 1
ATOM 763 O O . GLU A 1 100 ? 6.302 11.876 7.687 1.00 94.00 100 GLU A O 1
ATOM 768 N N . ASN A 1 101 ? 5.856 9.814 6.922 1.00 93.50 101 ASN A N 1
ATOM 769 C CA . ASN A 1 101 ? 6.727 9.909 5.747 1.00 93.50 101 ASN A CA 1
ATOM 770 C C . ASN A 1 101 ? 6.289 11.009 4.768 1.00 93.50 101 ASN A C 1
ATOM 772 O O . ASN A 1 101 ? 7.108 11.534 4.014 1.00 93.50 101 ASN A O 1
ATOM 776 N N . ALA A 1 102 ? 5.003 11.363 4.772 1.00 91.75 102 ALA A N 1
ATOM 777 C CA . ALA A 1 102 ? 4.456 12.473 3.999 1.00 91.75 102 ALA A CA 1
ATOM 778 C C . ALA A 1 102 ? 4.646 13.846 4.676 1.00 91.75 102 ALA A C 1
ATOM 780 O O . ALA A 1 102 ? 4.274 14.860 4.087 1.00 91.75 102 ALA A O 1
ATOM 781 N N . GLY A 1 103 ? 5.185 13.900 5.901 1.00 91.94 103 GLY A N 1
ATOM 782 C CA . GLY A 1 103 ? 5.328 15.132 6.681 1.00 91.94 103 GLY A CA 1
ATOM 783 C C . GLY A 1 103 ? 4.002 15.701 7.204 1.00 91.94 103 GLY A C 1
ATOM 784 O O . GLY A 1 103 ? 3.928 16.884 7.536 1.00 91.94 103 GLY A O 1
ATOM 785 N N . LEU A 1 104 ? 2.943 14.890 7.253 1.00 91.38 104 LEU A N 1
ATOM 786 C CA . LEU A 1 104 ? 1.633 15.271 7.785 1.00 91.38 104 LEU A CA 1
ATOM 787 C C . LEU A 1 104 ? 1.561 14.974 9.285 1.00 91.38 104 LEU A C 1
ATOM 789 O O . LEU A 1 104 ? 2.326 14.163 9.794 1.00 91.38 104 LEU A O 1
ATOM 793 N N . ASN A 1 105 ? 0.607 15.584 9.997 1.00 92.94 105 ASN A N 1
ATOM 794 C CA . ASN A 1 105 ? 0.330 15.217 11.389 1.00 92.94 105 ASN A CA 1
ATOM 795 C C . ASN A 1 105 ? -0.358 13.837 11.429 1.00 92.94 105 ASN A C 1
ATOM 797 O O . ASN A 1 105 ? -1.544 13.756 11.080 1.00 92.94 105 ASN A O 1
ATOM 801 N N . PRO A 1 106 ? 0.324 12.761 11.872 1.00 92.44 106 PRO A N 1
ATOM 802 C CA . PRO A 1 106 ? -0.214 11.410 11.743 1.00 92.44 106 PRO A CA 1
ATOM 803 C C . PRO A 1 106 ? -1.455 11.189 12.609 1.00 92.44 106 PRO A C 1
ATOM 805 O O . PRO A 1 106 ? -2.405 10.540 12.179 1.00 92.44 106 PRO A O 1
ATOM 808 N N . ILE A 1 107 ? -1.493 11.795 13.801 1.00 92.94 107 ILE A N 1
ATOM 809 C CA . ILE A 1 107 ? -2.623 11.684 14.733 1.00 92.94 107 ILE A CA 1
ATOM 810 C C . ILE A 1 107 ? -3.878 12.299 14.110 1.00 92.94 107 ILE A C 1
ATOM 812 O O . ILE A 1 107 ? -4.944 11.680 14.123 1.00 92.94 107 ILE A O 1
ATOM 816 N N . ALA A 1 108 ? -3.754 13.498 13.534 1.00 92.75 108 ALA A N 1
ATOM 817 C CA . ALA A 1 108 ? -4.874 14.179 12.892 1.00 92.75 108 ALA A CA 1
ATOM 818 C C . ALA A 1 108 ? -5.386 13.398 11.669 1.00 92.75 108 ALA A C 1
ATOM 820 O O . ALA A 1 108 ? -6.592 13.200 11.531 1.00 92.75 108 ALA A O 1
ATOM 821 N N . ILE A 1 109 ? -4.475 12.905 10.822 1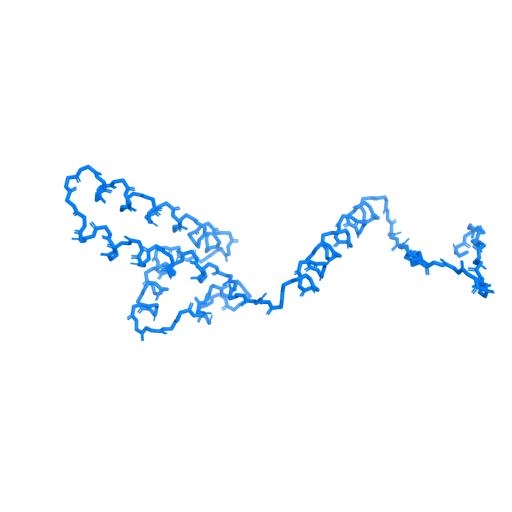.00 92.00 109 ILE A N 1
ATOM 822 C CA . ILE A 1 109 ? -4.822 12.157 9.606 1.00 92.00 109 ILE A CA 1
ATOM 823 C C . ILE A 1 109 ? -5.509 10.829 9.932 1.00 92.00 109 ILE A C 1
ATOM 825 O O . ILE A 1 109 ? -6.574 10.546 9.389 1.00 92.00 109 ILE A O 1
ATOM 829 N N . VAL A 1 110 ? -4.950 10.021 10.835 1.00 92.50 110 VAL A N 1
ATOM 830 C CA . VAL A 1 110 ? -5.544 8.722 11.193 1.00 92.50 110 VAL A CA 1
ATOM 831 C C . VAL A 1 110 ? -6.904 8.908 11.873 1.00 92.50 110 VAL A C 1
ATOM 833 O O . VAL A 1 110 ? -7.835 8.149 11.603 1.00 92.50 110 VAL A O 1
ATOM 836 N N . THR A 1 111 ? -7.060 9.945 12.700 1.00 93.69 111 THR A N 1
ATOM 837 C CA . THR A 1 111 ? -8.350 10.265 13.334 1.00 93.69 111 THR A CA 1
ATOM 838 C C . THR A 1 111 ? -9.409 10.647 12.299 1.00 93.69 111 THR A C 1
ATOM 840 O O . THR A 1 111 ? -10.529 10.141 12.350 1.00 93.69 111 THR A O 1
ATOM 843 N N . GLU A 1 112 ? -9.058 11.493 11.331 1.00 93.06 112 GLU A N 1
ATOM 844 C CA . GLU A 1 112 ? -9.968 11.884 10.251 1.00 93.06 112 GLU A CA 1
ATOM 845 C C . GLU A 1 112 ? -10.320 10.695 9.340 1.00 93.06 112 GLU A C 1
ATOM 847 O O . GLU A 1 112 ? -11.490 10.504 9.011 1.00 93.06 112 GLU A O 1
ATOM 852 N N . LEU A 1 113 ? -9.352 9.835 8.999 1.00 93.12 113 LEU A N 1
ATOM 853 C CA . LEU A 1 113 ? -9.612 8.601 8.243 1.00 93.12 113 LEU A CA 1
ATOM 854 C C . LEU A 1 113 ? -10.599 7.689 8.971 1.00 93.12 113 LEU A C 1
ATOM 856 O O . LEU A 1 113 ? -11.576 7.240 8.374 1.00 93.12 113 LEU A O 1
ATOM 860 N N . ARG A 1 114 ? -10.386 7.448 10.270 1.00 92.62 114 ARG A N 1
ATOM 861 C CA . ARG A 1 114 ? -11.307 6.653 11.097 1.00 92.62 114 ARG A CA 1
ATOM 862 C C . ARG A 1 114 ? -12.725 7.220 11.062 1.00 92.62 114 ARG A C 1
ATOM 864 O O . ARG A 1 114 ? -13.672 6.452 10.907 1.00 92.62 114 ARG A O 1
ATOM 871 N N . ASN A 1 115 ? -12.872 8.542 11.172 1.00 94.25 115 ASN A N 1
ATOM 872 C CA . ASN A 1 115 ? -14.176 9.205 11.124 1.00 94.25 115 ASN A CA 1
ATOM 873 C C . ASN A 1 115 ? -14.867 9.020 9.767 1.00 94.25 115 ASN A C 1
ATOM 875 O O . ASN A 1 115 ? -16.040 8.655 9.727 1.00 94.25 115 ASN A O 1
ATOM 879 N N . ARG A 1 116 ? -14.153 9.205 8.652 1.00 94.12 116 ARG A N 1
ATOM 880 C CA . ARG A 1 116 ? -14.723 9.019 7.306 1.00 94.12 116 ARG A CA 1
ATOM 881 C C . ARG A 1 116 ? -15.139 7.579 7.035 1.00 94.12 116 ARG A C 1
ATOM 883 O O . ARG A 1 116 ? -16.251 7.334 6.571 1.00 94.12 116 ARG A O 1
ATOM 890 N N . HIS A 1 117 ? -14.306 6.619 7.421 1.00 94.75 117 HIS A N 1
ATOM 891 C CA . HIS A 1 117 ? -14.650 5.202 7.326 1.00 94.75 117 HIS A CA 1
ATOM 892 C C . HIS A 1 117 ? -15.840 4.832 8.222 1.00 94.75 117 HIS A C 1
ATOM 894 O O . HIS A 1 117 ? -16.695 4.043 7.821 1.00 94.75 117 HIS A O 1
ATOM 900 N N . ALA A 1 118 ? -15.952 5.430 9.414 1.00 92.81 118 ALA A N 1
ATOM 901 C CA . ALA A 1 118 ? -17.130 5.270 10.267 1.00 92.81 118 ALA A CA 1
ATOM 902 C C . ALA A 1 118 ? -18.407 5.854 9.634 1.00 92.81 118 ALA A C 1
ATOM 904 O O . ALA A 1 118 ? -19.486 5.301 9.843 1.00 92.81 118 ALA A O 1
ATOM 905 N N . ASN A 1 119 ? -18.280 6.900 8.812 1.00 94.44 119 ASN A N 1
ATOM 906 C CA . ASN A 1 119 ? -19.373 7.494 8.035 1.00 94.44 119 ASN A CA 1
ATOM 907 C C . ASN A 1 119 ? -19.700 6.730 6.733 1.00 94.44 119 ASN A C 1
ATOM 909 O O . ASN A 1 119 ? -20.602 7.133 6.000 1.00 94.44 119 ASN A O 1
ATOM 913 N N . GLY A 1 120 ? -19.012 5.618 6.450 1.00 90.69 120 GLY A N 1
ATOM 914 C CA . GLY A 1 120 ? -19.273 4.754 5.293 1.00 90.69 120 GLY A CA 1
ATOM 915 C C . GLY A 1 120 ? -18.387 5.014 4.071 1.00 90.69 120 GLY A C 1
ATOM 916 O O . GLY A 1 120 ? -18.553 4.346 3.049 1.00 90.69 120 GLY A O 1
ATOM 917 N N . GLU A 1 121 ? -17.418 5.927 4.157 1.00 93.31 121 GLU A N 1
ATOM 918 C CA . GLU A 1 121 ? -16.453 6.201 3.085 1.00 93.31 121 GLU A CA 1
ATOM 919 C C . GLU A 1 121 ? -15.302 5.173 3.097 1.00 93.31 121 GLU A C 1
ATOM 921 O O . GLU A 1 121 ? -14.165 5.474 3.443 1.00 93.31 121 GLU A O 1
ATOM 926 N N . ILE A 1 122 ? -15.593 3.920 2.728 1.00 91.75 122 ILE A N 1
ATOM 927 C CA . ILE A 1 122 ? -14.658 2.781 2.876 1.00 91.75 122 ILE A CA 1
ATOM 928 C C . ILE A 1 122 ? -13.429 2.803 1.946 1.00 91.75 122 ILE A C 1
ATOM 930 O O . ILE A 1 122 ? -12.508 2.010 2.125 1.00 91.75 122 ILE A O 1
ATOM 934 N N . ASN A 1 123 ? -13.430 3.654 0.918 1.00 93.12 123 ASN A N 1
ATOM 935 C CA . ASN A 1 123 ? -12.381 3.709 -0.111 1.00 93.12 123 ASN A CA 1
ATOM 936 C C . ASN A 1 123 ? -11.458 4.923 0.039 1.00 93.12 123 ASN A C 1
ATOM 938 O O . ASN A 1 123 ? -10.666 5.210 -0.859 1.00 93.12 123 ASN A O 1
ATOM 942 N N . THR A 1 124 ? -11.590 5.649 1.141 1.00 94.06 124 THR A N 1
ATOM 943 C CA . THR A 1 124 ? -10.907 6.915 1.359 1.00 94.06 124 THR A CA 1
ATOM 944 C C . THR A 1 124 ? -9.530 6.689 1.973 1.00 94.06 124 THR A C 1
ATOM 946 O O . THR A 1 124 ? -9.381 5.986 2.963 1.00 94.06 124 THR A O 1
ATOM 949 N N . GLY A 1 125 ? -8.493 7.279 1.383 1.00 94.00 125 GLY A N 1
ATOM 950 C CA . GLY A 1 125 ? -7.105 7.058 1.782 1.00 94.00 125 GLY A CA 1
ATOM 951 C C . GLY A 1 125 ? -6.285 8.342 1.862 1.00 94.00 125 GLY A C 1
ATOM 952 O O . GLY A 1 125 ? -6.736 9.443 1.543 1.00 94.00 125 GLY A O 1
ATOM 953 N N . ILE A 1 126 ? -5.034 8.202 2.292 1.00 94.06 126 ILE A N 1
ATOM 954 C CA . ILE A 1 126 ? -4.063 9.293 2.368 1.00 94.06 126 ILE A CA 1
ATOM 955 C C . ILE A 1 126 ? -3.561 9.621 0.966 1.00 94.06 126 ILE A C 1
ATOM 957 O O . ILE A 1 126 ? -2.913 8.806 0.304 1.00 94.06 126 ILE A O 1
ATOM 961 N N . ASN A 1 127 ? -3.781 10.860 0.534 1.00 92.56 127 ASN A N 1
ATOM 962 C CA . ASN A 1 127 ? -3.178 11.393 -0.675 1.00 92.56 127 ASN A CA 1
ATOM 963 C C . ASN A 1 127 ? -1.904 12.166 -0.339 1.00 92.56 127 ASN A C 1
ATOM 965 O O . ASN A 1 127 ? -1.941 13.366 -0.066 1.00 92.56 127 ASN A O 1
ATOM 969 N N . VAL A 1 128 ? -0.763 11.484 -0.427 1.00 88.12 128 VAL A N 1
ATOM 970 C CA . VAL A 1 128 ? 0.561 12.052 -0.114 1.00 88.12 128 VAL A CA 1
ATOM 971 C C . VAL A 1 128 ? 0.886 13.292 -0.961 1.00 88.12 128 VAL A C 1
ATOM 973 O O . VAL A 1 128 ? 1.546 14.205 -0.484 1.00 88.12 128 VAL A O 1
ATOM 976 N N . ARG A 1 129 ? 0.387 13.382 -2.203 1.00 86.12 129 ARG A N 1
ATOM 977 C CA . ARG A 1 129 ? 0.660 14.533 -3.088 1.00 86.12 129 ARG A CA 1
ATOM 978 C C . ARG A 1 129 ? -0.130 15.781 -2.719 1.00 86.12 129 ARG A C 1
ATOM 980 O O . ARG A 1 129 ? 0.366 16.887 -2.897 1.00 86.12 129 ARG A O 1
ATOM 987 N N . LYS A 1 130 ? -1.378 15.605 -2.284 1.00 85.56 130 LYS A N 1
ATOM 988 C CA . LYS A 1 130 ? -2.251 16.714 -1.874 1.00 85.56 130 LYS A CA 1
ATOM 989 C C . LYS A 1 130 ? -2.141 17.025 -0.380 1.00 85.56 130 LYS A C 1
ATOM 991 O O . LYS A 1 130 ? -2.676 18.036 0.052 1.00 85.56 130 LYS A O 1
ATOM 996 N N . GLY A 1 131 ? -1.498 16.153 0.397 1.00 81.00 131 GLY A N 1
ATOM 997 C CA . GLY A 1 131 ? -1.403 16.273 1.850 1.00 81.00 131 GLY A CA 1
ATOM 998 C C . GLY A 1 131 ? -2.750 16.140 2.566 1.00 81.00 131 GLY A C 1
ATOM 999 O O . GLY A 1 131 ? -2.905 16.637 3.675 1.00 81.00 131 GLY A O 1
ATOM 1000 N N . GLN A 1 132 ? -3.743 15.516 1.926 1.00 83.44 132 GLN A N 1
ATOM 1001 C CA . GLN A 1 132 ? -5.114 15.437 2.430 1.00 83.44 132 GLN A CA 1
ATOM 1002 C C . GLN A 1 132 ? -5.706 14.044 2.212 1.00 83.44 132 GLN A C 1
ATOM 1004 O O . GLN A 1 132 ? -5.168 13.233 1.459 1.00 83.44 132 GLN A O 1
ATOM 1009 N N . ILE A 1 133 ? -6.844 13.790 2.844 1.00 85.06 133 ILE A N 1
ATOM 1010 C CA . ILE A 1 133 ? -7.579 12.532 2.731 1.00 85.06 133 ILE A CA 1
ATOM 1011 C C . ILE A 1 133 ? -8.570 12.616 1.560 1.00 85.06 133 ILE A C 1
ATOM 1013 O O . ILE A 1 133 ? -9.336 13.584 1.465 1.00 85.06 133 ILE A O 1
ATOM 1017 N N . THR A 1 134 ? -8.537 11.628 0.662 1.00 81.25 134 THR A N 1
ATOM 1018 C CA . THR A 1 134 ? -9.392 11.538 -0.541 1.00 81.25 134 THR A CA 1
ATOM 1019 C C . THR A 1 134 ? -9.907 10.136 -0.763 1.00 81.25 134 THR A C 1
ATOM 1021 O O . THR A 1 134 ? -9.090 9.207 -0.597 1.00 81.25 134 THR A O 1
#

InterPro domains:
  IPR002423 Chaperonin Cpn60/GroEL/TCP-1 family [PF00118] (1-133)
  IPR017998 T-complex protein 1 [PR00304] (20-42)
  IPR017998 T-complex protein 1 [PR00304] (54-66)
  IPR017998 T-complex protein 1 [PTHR11353] (1-132)
  IPR027409 GroEL-like apical domain superfamily [G3DSA:3.50.7.10] (1-14)
  IPR027410 TCP-1-like chaperonin intermediate domain superfamily [G3DSA:3.30.260.10] (15-51)
  IPR027413 GroEL-like equatorial domain superfamily [G3DSA:1.10.560.10] (52-133)
  IPR027413 GroEL-like equatorial domain superfamily [SSF48592] (28-133)